Protein AF-A0A7C5DTU6-F1 (afdb_monomer_lite)

Radius of gyration: 17.17 Å; chains: 1; bounding box: 31×27×68 Å

pLDDT: mean 72.87, std 15.89, range [39.38, 89.31]

Sequence (86 aa):
MKEIEIEKVDKKEGRVRVRVGNNILTFCKKGKRVELVSRINPDAQLFDPAHQYVSSEIFKKATLKAAAILFSNKVSNRAPEQLSLF

Secondary structure (DSSP, 8-state):
---EEEEEEETTTTEEEEEETTEEEEEEEETTEEEEEEEE-TT-SS--TTTT---HHHHHHHHHHHHHHHH---------------

Structure (mmCIF, N/CA/C/O backbo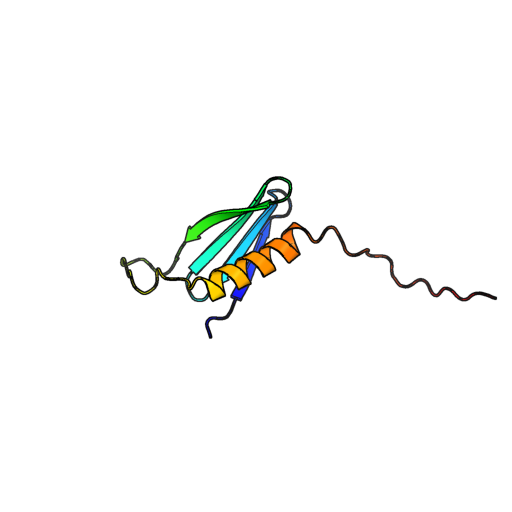ne):
data_AF-A0A7C5DTU6-F1
#
_entry.id   AF-A0A7C5DTU6-F1
#
loop_
_atom_site.group_PDB
_atom_site.id
_atom_site.type_symbol
_atom_site.label_atom_id
_atom_site.label_alt_id
_atom_site.label_comp_id
_atom_site.label_asym_id
_atom_site.label_entity_id
_atom_site.label_seq_id
_atom_site.pdbx_PDB_ins_code
_atom_site.Cartn_x
_atom_site.Cartn_y
_atom_site.Cartn_z
_atom_site.occupancy
_atom_site.B_iso_or_equiv
_atom_site.auth_seq_id
_atom_site.auth_comp_id
_atom_site.auth_asym_id
_atom_site.auth_atom_id
_atom_site.pdbx_PDB_model_num
ATOM 1 N N . MET A 1 1 ? 18.349 -3.075 1.118 1.00 55.12 1 MET A N 1
ATOM 2 C CA . MET A 1 1 ? 16.878 -3.135 1.314 1.00 55.12 1 MET A CA 1
ATOM 3 C C . MET A 1 1 ? 16.271 -1.893 0.677 1.00 55.12 1 MET A C 1
ATOM 5 O O . MET A 1 1 ? 16.877 -0.845 0.818 1.00 55.12 1 MET A O 1
ATOM 9 N N . LYS A 1 2 ? 15.133 -1.980 -0.031 1.00 63.84 2 LYS A N 1
ATOM 10 C CA . LYS A 1 2 ? 14.454 -0.766 -0.529 1.00 63.84 2 LYS A CA 1
ATOM 11 C C . LYS A 1 2 ? 13.842 -0.030 0.670 1.00 63.84 2 LYS A C 1
ATOM 13 O O . LYS A 1 2 ? 13.057 -0.636 1.402 1.00 63.84 2 LYS A O 1
ATOM 18 N N . GLU A 1 3 ? 14.227 1.223 0.890 1.00 75.12 3 GLU A N 1
ATOM 19 C CA . GLU A 1 3 ? 13.664 2.050 1.961 1.00 75.12 3 GLU A CA 1
ATOM 20 C C . GLU A 1 3 ? 12.215 2.447 1.651 1.00 75.12 3 GLU A C 1
ATOM 22 O O . GLU A 1 3 ? 11.798 2.531 0.493 1.00 75.12 3 GLU A O 1
ATOM 27 N N . ILE A 1 4 ? 11.427 2.602 2.719 1.00 83.06 4 ILE A N 1
ATOM 28 C CA . ILE A 1 4 ? 10.005 2.945 2.662 1.00 83.06 4 ILE A CA 1
ATOM 29 C C . ILE A 1 4 ? 9.836 4.326 3.285 1.00 83.06 4 ILE A C 1
ATOM 31 O O . ILE A 1 4 ? 9.914 4.453 4.516 1.00 83.06 4 ILE A O 1
ATOM 35 N N . GLU A 1 5 ? 9.545 5.311 2.447 1.00 85.81 5 GLU A N 1
ATOM 36 C CA . GLU A 1 5 ? 9.412 6.723 2.798 1.00 85.81 5 GLU A CA 1
ATOM 37 C C . GLU A 1 5 ? 7.953 7.174 2.693 1.00 85.81 5 GLU A C 1
ATOM 39 O O . GLU A 1 5 ? 7.189 6.687 1.862 1.00 85.81 5 GLU A O 1
ATOM 44 N N . ILE A 1 6 ? 7.533 8.109 3.543 1.00 85.50 6 ILE A N 1
ATOM 45 C CA . ILE A 1 6 ? 6.186 8.686 3.471 1.00 85.50 6 ILE A CA 1
ATOM 46 C C . ILE A 1 6 ? 6.280 9.942 2.613 1.00 85.50 6 ILE A C 1
ATOM 48 O O . ILE A 1 6 ? 6.911 10.912 3.013 1.00 85.50 6 ILE A O 1
ATOM 52 N N . GLU A 1 7 ? 5.637 9.932 1.451 1.00 83.62 7 GLU A N 1
ATOM 53 C CA . GLU A 1 7 ? 5.693 11.059 0.519 1.00 83.62 7 GLU A CA 1
ATOM 54 C C . GLU A 1 7 ? 4.646 12.121 0.862 1.00 83.62 7 GLU A C 1
ATOM 56 O O . GLU A 1 7 ? 4.920 13.318 0.852 1.00 83.62 7 GLU A O 1
ATOM 61 N N . LYS A 1 8 ? 3.418 11.690 1.176 1.00 84.75 8 LYS A N 1
ATOM 62 C CA . LYS A 1 8 ? 2.323 12.608 1.501 1.00 84.75 8 LYS A CA 1
ATOM 63 C C . LYS A 1 8 ? 1.276 11.937 2.375 1.00 84.75 8 LYS A C 1
ATOM 65 O O . LYS A 1 8 ? 0.931 10.777 2.167 1.00 84.75 8 LYS A O 1
ATOM 70 N N . VAL A 1 9 ? 0.704 12.695 3.303 1.00 85.56 9 VAL A N 1
ATOM 71 C CA . VAL A 1 9 ? -0.452 12.279 4.104 1.00 85.56 9 VAL A CA 1
ATOM 72 C C . V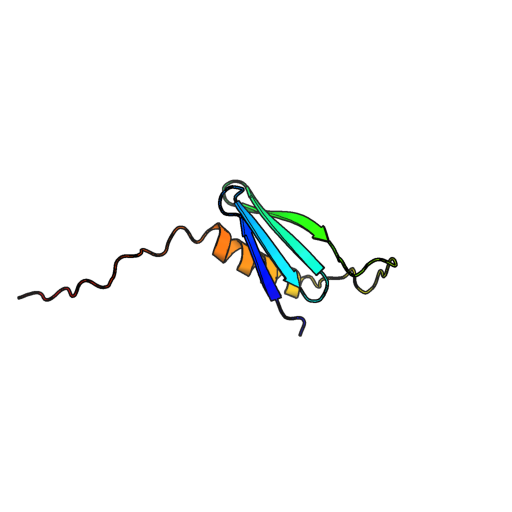AL A 1 9 ? -1.591 13.250 3.834 1.00 85.56 9 VAL A C 1
ATOM 74 O O . VAL A 1 9 ? -1.518 14.415 4.219 1.00 85.56 9 VAL A O 1
ATOM 77 N N . ASP A 1 10 ? -2.645 12.775 3.179 1.00 82.44 10 ASP A N 1
ATOM 78 C CA . ASP A 1 10 ? -3.852 13.550 2.922 1.00 82.44 10 ASP A CA 1
ATOM 79 C C . ASP A 1 10 ? -4.950 13.159 3.914 1.00 82.44 10 ASP A C 1
ATOM 81 O O . ASP A 1 10 ? -5.705 12.202 3.730 1.00 82.44 10 ASP A O 1
ATOM 85 N N . LYS A 1 11 ? -4.997 13.885 5.035 1.00 73.94 11 LYS A N 1
ATOM 86 C CA . LYS A 1 11 ? -5.901 13.571 6.151 1.00 73.94 11 LYS A CA 1
ATOM 87 C C . LYS A 1 11 ? -7.369 13.839 5.822 1.00 73.94 11 LYS A C 1
ATOM 89 O O . LYS A 1 11 ? -8.224 13.186 6.408 1.00 73.94 11 LYS A O 1
ATOM 94 N N . LYS A 1 12 ? -7.660 14.771 4.902 1.00 75.31 12 LYS A N 1
ATOM 95 C CA . LYS A 1 12 ? -9.037 15.092 4.486 1.00 75.31 12 LYS A CA 1
ATOM 96 C C . LYS A 1 12 ? -9.656 13.940 3.699 1.00 75.31 12 LYS A C 1
ATOM 98 O O . LYS A 1 12 ? -10.807 13.597 3.928 1.00 75.31 12 LYS A O 1
ATOM 103 N N . GLU A 1 13 ? -8.867 13.319 2.826 1.00 74.00 13 GLU A N 1
ATOM 104 C CA . GLU A 1 13 ? -9.307 12.184 2.008 1.00 74.00 13 GLU A CA 1
ATOM 105 C C . GLU A 1 13 ? -9.027 10.819 2.656 1.00 74.00 13 GLU A C 1
ATOM 107 O O . GLU A 1 13 ? -9.400 9.786 2.105 1.00 74.00 13 GLU A O 1
ATOM 112 N N . GLY A 1 14 ? -8.347 10.791 3.808 1.00 82.56 14 GLY A N 1
ATOM 113 C CA . GLY A 1 14 ? -7.939 9.550 4.466 1.00 82.56 14 GLY A CA 1
ATOM 114 C C . GLY A 1 14 ? -6.936 8.748 3.636 1.00 82.56 14 GLY A C 1
ATOM 115 O O . GLY A 1 14 ? -7.007 7.517 3.615 1.00 82.56 14 GLY A O 1
ATOM 116 N N . ARG A 1 15 ? -6.019 9.431 2.939 1.00 86.31 15 ARG A N 1
ATOM 117 C CA . ARG A 1 15 ? -5.038 8.824 2.030 1.00 86.31 15 ARG A CA 1
ATOM 118 C C . ARG A 1 15 ? -3.606 9.036 2.504 1.00 86.31 15 ARG A C 1
ATOM 120 O O . ARG A 1 15 ? -3.263 10.080 3.050 1.00 86.31 15 ARG A O 1
ATOM 127 N N . VAL A 1 16 ? -2.743 8.060 2.254 1.00 88.56 16 VAL A N 1
ATOM 128 C CA . VAL A 1 16 ? -1.295 8.150 2.486 1.00 88.56 16 VAL A CA 1
ATOM 129 C C . VAL A 1 16 ? -0.568 7.656 1.249 1.00 88.56 16 VAL A C 1
ATOM 131 O O . VAL A 1 16 ? -0.856 6.574 0.749 1.00 88.56 16 VAL A O 1
ATOM 134 N N . ARG A 1 17 ? 0.392 8.441 0.771 1.00 88.56 17 ARG A N 1
ATOM 135 C CA . ARG A 1 17 ? 1.321 8.066 -0.291 1.00 88.56 17 ARG A CA 1
ATOM 136 C C . ARG A 1 17 ? 2.635 7.635 0.336 1.00 88.56 17 ARG A C 1
ATOM 138 O O . ARG A 1 17 ? 3.234 8.384 1.108 1.00 88.56 17 ARG A O 1
ATOM 145 N N . VAL A 1 18 ? 3.058 6.427 0.006 1.00 87.75 18 VAL A N 1
ATOM 146 C CA . VAL A 1 18 ? 4.284 5.800 0.484 1.00 87.75 18 VAL A CA 1
ATOM 147 C C . VAL A 1 18 ? 5.166 5.515 -0.718 1.00 87.75 18 VAL A C 1
ATOM 149 O O . VAL A 1 18 ? 4.735 4.849 -1.656 1.00 87.75 18 VAL A O 1
ATOM 152 N N . ARG A 1 19 ? 6.403 5.989 -0.680 1.00 86.12 19 ARG A N 1
ATOM 153 C CA . ARG A 1 19 ? 7.423 5.700 -1.676 1.00 86.12 19 ARG A CA 1
ATOM 154 C C . ARG A 1 19 ? 8.237 4.480 -1.250 1.00 86.12 19 ARG A C 1
ATOM 156 O O . ARG A 1 19 ? 8.614 4.338 -0.090 1.00 86.12 19 ARG A O 1
ATOM 163 N N . VAL A 1 20 ? 8.461 3.574 -2.190 1.00 84.94 20 VAL A N 1
ATOM 164 C CA . VAL A 1 20 ? 9.177 2.308 -2.029 1.00 84.94 20 VAL A CA 1
ATOM 165 C C . VAL A 1 20 ? 10.138 2.164 -3.207 1.00 84.94 20 VAL A C 1
ATOM 167 O O . VAL A 1 20 ? 9.768 1.661 -4.276 1.00 84.94 20 VAL A O 1
ATOM 170 N N . GLY A 1 21 ? 11.372 2.641 -3.035 1.00 80.62 21 GLY A N 1
ATOM 171 C CA . GLY A 1 21 ? 12.246 2.924 -4.180 1.00 80.62 21 GLY A CA 1
ATOM 172 C C . GLY A 1 21 ? 11.525 3.847 -5.170 1.00 80.62 21 GLY A C 1
ATOM 173 O O . GLY A 1 21 ? 10.928 4.836 -4.763 1.00 80.62 21 GLY A O 1
ATOM 174 N N . ASN A 1 22 ? 11.470 3.472 -6.446 1.00 78.12 22 ASN A N 1
ATOM 175 C CA . ASN A 1 22 ? 10.811 4.275 -7.485 1.00 78.12 22 ASN A CA 1
ATOM 176 C C . ASN A 1 22 ? 9.290 4.038 -7.561 1.00 78.12 22 ASN A C 1
ATOM 178 O O . ASN A 1 22 ? 8.619 4.561 -8.438 1.00 78.12 22 ASN A O 1
ATOM 182 N N . ASN A 1 23 ? 8.709 3.224 -6.674 1.00 79.75 23 ASN A N 1
ATOM 183 C CA . ASN A 1 23 ? 7.263 3.000 -6.658 1.00 79.75 23 ASN A CA 1
ATOM 184 C C . ASN A 1 23 ? 6.591 3.904 -5.627 1.00 79.75 23 ASN A C 1
ATOM 186 O O . ASN A 1 23 ? 6.956 3.889 -4.458 1.00 79.75 23 ASN A O 1
ATOM 190 N N . 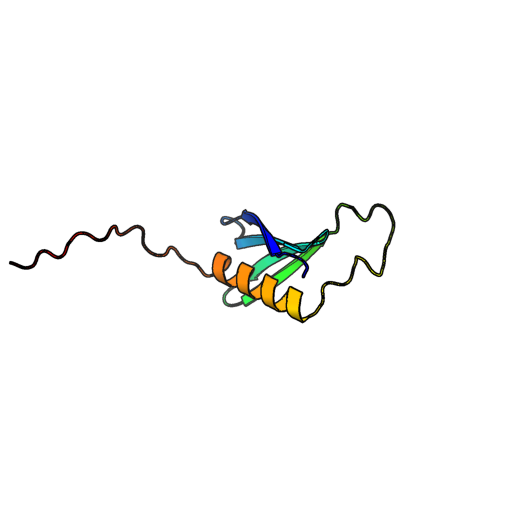ILE A 1 24 ? 5.544 4.606 -6.030 1.00 85.81 24 ILE A N 1
ATOM 191 C CA . ILE A 1 24 ? 4.642 5.357 -5.164 1.00 85.81 24 ILE A CA 1
ATOM 192 C C . ILE A 1 24 ? 3.367 4.532 -4.993 1.00 85.81 24 ILE A C 1
ATOM 194 O O . ILE A 1 24 ? 2.641 4.265 -5.951 1.00 85.81 24 ILE A O 1
ATOM 198 N N . LEU A 1 25 ? 3.097 4.117 -3.761 1.00 87.25 25 LEU A N 1
ATOM 199 C CA . LEU A 1 25 ? 1.908 3.384 -3.343 1.00 87.25 25 LEU A CA 1
ATOM 200 C C . LEU A 1 25 ? 0.967 4.335 -2.607 1.00 87.25 25 LEU A C 1
ATOM 202 O O . LEU A 1 25 ? 1.340 4.915 -1.589 1.00 87.25 25 LEU A O 1
ATOM 206 N N . THR A 1 26 ? -0.263 4.480 -3.088 1.00 87.56 26 THR A N 1
ATOM 207 C CA . THR A 1 26 ? -1.295 5.262 -2.400 1.00 87.56 26 THR A CA 1
ATOM 208 C C . THR A 1 26 ? -2.243 4.331 -1.672 1.00 87.56 26 THR A C 1
ATOM 210 O O . THR A 1 26 ? -2.951 3.537 -2.289 1.00 87.56 26 THR A O 1
ATOM 213 N N . PHE A 1 27 ? -2.295 4.476 -0.358 1.00 89.31 27 PHE A N 1
ATOM 214 C CA . PHE A 1 27 ? -3.203 3.769 0.526 1.00 89.31 27 PHE A CA 1
ATOM 215 C C . PHE A 1 27 ? -4.352 4.678 0.950 1.00 89.31 27 PHE A C 1
ATOM 217 O O . PHE A 1 27 ? -4.155 5.876 1.147 1.00 89.31 27 PHE A O 1
ATOM 224 N N . CYS A 1 28 ? -5.541 4.114 1.121 1.00 87.75 28 CYS A N 1
ATOM 225 C CA . CYS A 1 28 ? -6.721 4.821 1.604 1.00 87.75 28 CYS A CA 1
ATOM 226 C C . 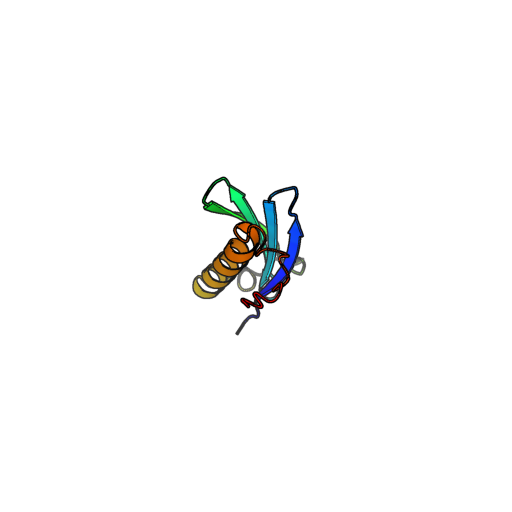CYS A 1 28 ? -7.374 4.049 2.745 1.00 87.75 28 CYS A C 1
ATOM 228 O O . CYS A 1 28 ? -7.449 2.817 2.717 1.00 87.75 28 CYS A O 1
ATOM 230 N N . LYS A 1 29 ? -7.874 4.775 3.741 1.00 85.31 29 LYS A N 1
ATOM 231 C CA . LYS A 1 29 ? -8.685 4.214 4.816 1.00 85.31 29 LYS A CA 1
ATOM 232 C C . LYS A 1 29 ? -10.130 4.065 4.344 1.00 85.31 29 LYS A C 1
ATOM 234 O O . LYS A 1 29 ? -10.809 5.057 4.097 1.00 85.31 29 LYS A O 1
ATOM 239 N N . LYS A 1 30 ? -10.628 2.830 4.300 1.00 83.31 30 LYS A N 1
ATOM 240 C CA . LYS A 1 30 ? -12.053 2.529 4.113 1.00 83.31 30 LYS A CA 1
ATOM 241 C C . LYS A 1 30 ? -12.599 1.866 5.371 1.00 83.31 30 LYS A C 1
ATOM 243 O O . LYS A 1 30 ? -12.380 0.682 5.633 1.00 83.31 30 LYS A O 1
ATOM 248 N N . GLY A 1 31 ? -13.278 2.660 6.198 1.00 80.88 31 GLY A N 1
ATOM 249 C CA . GLY A 1 31 ? -13.788 2.213 7.495 1.00 80.88 31 GLY A CA 1
ATOM 250 C C . GLY A 1 31 ? -12.665 1.713 8.413 1.00 80.88 31 GLY A C 1
ATOM 251 O O . GLY A 1 31 ? -11.801 2.488 8.827 1.00 80.88 31 GLY A O 1
ATOM 252 N N . LYS A 1 32 ? -12.683 0.409 8.730 1.00 79.94 32 LYS A N 1
ATOM 253 C CA . LYS A 1 32 ? -11.694 -0.272 9.591 1.00 79.94 32 LYS A CA 1
ATOM 254 C C . LYS A 1 32 ? -10.521 -0.900 8.820 1.00 79.94 32 LYS A C 1
ATOM 256 O O . LYS A 1 32 ? -9.701 -1.581 9.428 1.00 79.94 32 LYS A O 1
ATOM 261 N N . ARG A 1 33 ? -10.442 -0.720 7.498 1.00 82.19 33 ARG A N 1
ATOM 262 C CA . ARG A 1 33 ? -9.411 -1.330 6.641 1.00 82.19 33 ARG A CA 1
ATOM 263 C C . ARG A 1 33 ? -8.606 -0.275 5.887 1.00 82.19 33 ARG A C 1
ATOM 265 O O . ARG A 1 33 ? -9.056 0.857 5.709 1.00 82.19 33 ARG A O 1
ATOM 272 N N . VAL A 1 34 ? -7.412 -0.669 5.455 1.00 85.25 34 VAL A N 1
ATOM 273 C CA . VAL A 1 34 ? -6.561 0.101 4.544 1.00 85.25 34 VAL A CA 1
ATOM 274 C C . VAL A 1 34 ? -6.492 -0.645 3.226 1.00 85.25 34 VAL A C 1
ATOM 276 O O . VAL A 1 34 ? -6.197 -1.838 3.205 1.00 85.25 34 VAL A O 1
ATOM 279 N N . GLU A 1 35 ? -6.772 0.062 2.142 1.00 86.25 35 GLU A N 1
ATOM 280 C CA . GLU A 1 35 ? -6.742 -0.469 0.784 1.00 86.25 35 GLU A CA 1
ATOM 281 C C . GLU A 1 35 ? -5.677 0.257 -0.031 1.00 86.25 35 GLU A C 1
ATOM 283 O O . GLU A 1 35 ? -5.484 1.465 0.122 1.00 86.25 35 GLU A O 1
ATOM 288 N N . LEU A 1 36 ? -4.998 -0.473 -0.915 1.00 86.50 36 LEU A N 1
ATOM 289 C CA . LEU A 1 36 ? -4.162 0.130 -1.946 1.00 86.50 36 LEU A CA 1
ATOM 290 C C . LEU A 1 36 ? -5.078 0.653 -3.059 1.00 86.50 36 LEU A C 1
ATOM 292 O O . LEU A 1 36 ? -5.840 -0.113 -3.639 1.00 86.50 36 LEU A O 1
ATOM 296 N N . VAL A 1 37 ? -5.001 1.948 -3.354 1.00 84.56 37 VAL A N 1
ATOM 297 C CA . VAL A 1 37 ? -5.854 2.614 -4.353 1.00 84.56 37 VAL A CA 1
ATOM 298 C C . VAL A 1 37 ? -5.094 2.912 -5.635 1.00 84.56 37 VAL A C 1
ATOM 300 O O . VAL A 1 37 ? -5.676 2.887 -6.714 1.00 84.56 37 VAL A O 1
ATOM 303 N N . SER A 1 38 ? -3.794 3.183 -5.545 1.00 81.12 38 SER A N 1
ATOM 304 C CA . SER A 1 38 ? -2.974 3.346 -6.739 1.00 81.12 38 SER A CA 1
ATOM 305 C C . SER A 1 38 ? -1.529 2.955 -6.502 1.00 81.12 38 SER A C 1
ATOM 307 O O . SER A 1 38 ? -1.010 3.017 -5.384 1.00 81.12 38 SER A O 1
ATOM 309 N N . ARG A 1 39 ? -0.884 2.563 -7.595 1.00 79.88 39 ARG A N 1
ATOM 310 C CA . ARG A 1 39 ? 0.544 2.316 -7.674 1.00 79.88 39 ARG A CA 1
ATOM 311 C C . ARG A 1 39 ? 1.073 3.008 -8.918 1.00 79.88 39 ARG A C 1
ATOM 313 O O . ARG A 1 39 ? 0.582 2.748 -10.010 1.00 79.88 39 ARG A O 1
ATOM 320 N N . ILE A 1 40 ? 2.054 3.880 -8.740 1.00 78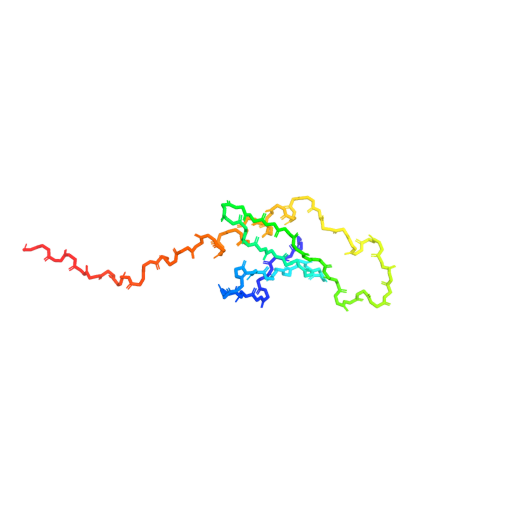.75 40 ILE A N 1
ATOM 321 C CA . ILE A 1 40 ? 2.650 4.675 -9.814 1.00 78.75 40 ILE A CA 1
ATOM 322 C C . ILE A 1 40 ? 4.164 4.524 -9.717 1.00 78.75 40 ILE A C 1
ATOM 324 O O . ILE A 1 40 ? 4.705 4.540 -8.618 1.00 78.75 40 ILE A O 1
ATOM 328 N N . ASN A 1 41 ? 4.853 4.386 -10.843 1.00 73.69 41 ASN A N 1
ATOM 329 C CA . ASN A 1 41 ? 6.301 4.551 -10.908 1.00 73.69 41 ASN A CA 1
ATOM 330 C C . ASN A 1 41 ? 6.574 5.758 -11.820 1.00 73.69 41 ASN A C 1
ATOM 332 O O . ASN A 1 41 ? 6.405 5.616 -13.029 1.00 73.69 41 ASN A O 1
ATOM 336 N N . PRO A 1 42 ? 6.896 6.945 -11.273 1.00 68.69 42 PRO A N 1
ATOM 337 C CA . PRO A 1 42 ? 7.071 8.160 -12.070 1.00 68.69 42 PRO A CA 1
ATOM 338 C C . PRO A 1 42 ? 8.246 8.070 -13.053 1.00 68.69 42 PRO A C 1
ATOM 340 O O . PRO A 1 42 ? 8.226 8.761 -14.068 1.00 68.69 42 PRO A O 1
ATOM 343 N N . ASP A 1 43 ? 9.211 7.182 -12.801 1.00 66.81 43 ASP A N 1
ATOM 344 C CA . ASP A 1 43 ? 10.369 6.969 -13.674 1.00 66.81 43 ASP A CA 1
ATOM 345 C C . ASP A 1 43 ? 10.106 5.909 -14.755 1.00 66.81 43 ASP A C 1
ATOM 347 O O . ASP A 1 43 ? 10.932 5.698 -15.642 1.00 66.81 43 ASP A O 1
ATOM 351 N N . ALA A 1 44 ? 8.948 5.239 -14.722 1.00 66.19 44 ALA A N 1
ATOM 352 C CA . ALA A 1 44 ? 8.532 4.311 -15.767 1.00 66.19 44 ALA A CA 1
ATOM 353 C C . ALA A 1 44 ? 8.012 5.079 -16.998 1.00 66.19 44 ALA A C 1
ATOM 355 O O . ALA A 1 44 ? 6.850 4.959 -17.374 1.00 66.19 44 ALA A O 1
ATOM 356 N N . GLN A 1 45 ? 8.872 5.878 -17.636 1.00 53.81 45 GLN A N 1
ATOM 357 C CA . GLN A 1 45 ? 8.637 6.348 -19.011 1.00 53.81 45 GLN A CA 1
ATOM 358 C C . GLN A 1 45 ? 8.860 5.227 -20.044 1.00 53.81 45 GLN A C 1
ATOM 360 O O . GLN A 1 45 ? 8.391 5.322 -21.173 1.00 53.81 45 GLN A O 1
ATOM 365 N N . LEU A 1 46 ? 9.511 4.132 -19.642 1.00 52.66 46 LEU A N 1
ATOM 366 C CA . LEU A 1 46 ? 9.666 2.894 -20.399 1.00 52.66 46 LEU A CA 1
ATOM 367 C C . LEU A 1 46 ? 9.176 1.742 -19.516 1.00 52.66 46 LEU A C 1
ATOM 369 O O . LEU A 1 46 ? 9.530 1.653 -18.341 1.00 52.66 46 LEU A O 1
ATOM 373 N N . PHE A 1 47 ? 8.300 0.898 -20.055 1.00 46.53 47 PHE A N 1
ATOM 374 C CA . PHE A 1 47 ? 7.718 -0.239 -19.348 1.00 46.53 47 PHE A CA 1
ATOM 375 C C . PHE A 1 47 ? 8.823 -1.211 -18.902 1.00 46.53 47 PHE A C 1
ATOM 377 O O . PHE A 1 47 ? 9.319 -2.002 -19.699 1.00 46.53 47 PHE A O 1
ATOM 384 N N . ASP A 1 48 ? 9.206 -1.145 -17.626 1.00 53.19 48 ASP A N 1
ATOM 385 C CA . ASP A 1 48 ? 10.152 -2.072 -17.006 1.00 53.19 48 ASP A CA 1
ATOM 386 C C . ASP A 1 48 ? 9.400 -3.036 -16.062 1.00 53.19 48 ASP A C 1
ATOM 388 O O . ASP A 1 48 ? 8.984 -2.643 -14.959 1.00 53.19 48 ASP A O 1
ATOM 392 N N . PRO A 1 49 ? 9.202 -4.303 -16.468 1.00 53.50 49 PRO A N 1
ATOM 393 C CA . PRO A 1 49 ? 8.488 -5.293 -15.665 1.00 53.50 49 PRO A CA 1
ATOM 394 C C . PRO A 1 49 ? 9.234 -5.684 -14.375 1.00 53.50 49 PRO A C 1
ATOM 396 O O . PRO A 1 49 ? 8.591 -6.115 -13.415 1.00 53.50 49 PRO A O 1
ATOM 399 N N . ALA A 1 50 ? 10.556 -5.491 -14.291 1.00 53.69 50 ALA A N 1
ATOM 400 C CA . ALA A 1 50 ? 11.348 -5.784 -13.093 1.00 53.69 50 ALA A CA 1
ATOM 401 C C . ALA A 1 50 ? 11.227 -4.669 -12.037 1.00 53.69 50 ALA A C 1
ATOM 403 O O . ALA A 1 50 ? 11.138 -4.937 -10.832 1.00 53.69 50 ALA A O 1
ATOM 404 N N . HIS A 1 51 ? 11.131 -3.408 -12.467 1.00 54.94 51 HIS A N 1
ATOM 405 C CA . HIS A 1 51 ? 10.918 -2.262 -11.569 1.00 54.94 51 HIS A CA 1
ATOM 406 C C . HIS A 1 51 ? 9.467 -2.130 -11.071 1.00 54.94 51 HIS A C 1
ATOM 408 O O . HIS A 1 51 ? 9.202 -1.466 -10.057 1.00 54.94 51 HIS A O 1
ATOM 414 N N . GLN A 1 52 ? 8.537 -2.838 -11.714 1.00 58.34 52 GLN A N 1
ATOM 415 C CA . GLN A 1 52 ? 7.153 -3.010 -11.277 1.00 58.34 52 GLN A CA 1
ATOM 416 C C . GLN A 1 52 ? 6.960 -4.119 -10.234 1.00 58.34 52 GLN A C 1
ATOM 418 O O . GLN A 1 52 ? 5.821 -4.397 -9.857 1.00 58.34 52 GLN A O 1
ATOM 423 N N . TYR A 1 53 ? 8.005 -4.689 -9.631 1.00 65.62 53 TYR A N 1
ATOM 424 C CA . TYR A 1 53 ? 7.823 -5.639 -8.526 1.00 65.62 53 TYR A CA 1
ATOM 425 C C . TYR A 1 53 ? 8.180 -5.022 -7.162 1.00 65.62 53 TYR A C 1
ATOM 427 O O . TYR A 1 53 ? 9.337 -4.728 -6.848 1.00 65.62 53 TYR A O 1
ATOM 435 N N . VAL A 1 54 ? 7.156 -4.801 -6.330 1.00 71.00 54 VAL A N 1
ATOM 436 C CA . VAL A 1 54 ? 7.325 -4.595 -4.884 1.00 71.00 54 VAL A CA 1
ATOM 437 C C . VAL A 1 54 ? 7.130 -5.967 -4.258 1.00 71.00 54 VAL A C 1
ATOM 439 O O . VAL A 1 54 ? 6.070 -6.566 -4.425 1.00 71.00 54 VAL A O 1
ATOM 442 N N . SER A 1 55 ? 8.149 -6.486 -3.568 1.00 78.25 55 SER A N 1
ATOM 443 C CA . SER A 1 55 ? 8.027 -7.791 -2.918 1.00 78.25 55 SER A CA 1
ATOM 444 C C . SER A 1 55 ? 6.920 -7.767 -1.862 1.00 78.25 55 SER A C 1
ATOM 446 O O . SER A 1 55 ? 6.650 -6.732 -1.244 1.00 78.25 55 SER A O 1
ATOM 448 N N . SER A 1 56 ? 6.294 -8.919 -1.624 1.00 79.19 56 SER A N 1
ATOM 449 C CA . SER A 1 56 ? 5.213 -9.067 -0.642 1.00 79.19 56 SER A CA 1
ATOM 450 C C . SER A 1 56 ? 5.619 -8.590 0.757 1.00 79.19 56 SER A C 1
ATOM 452 O O . SER A 1 56 ? 4.824 -7.961 1.454 1.00 79.19 56 SER A O 1
ATOM 454 N N . GLU A 1 57 ? 6.873 -8.815 1.153 1.00 83.25 57 GLU A N 1
ATOM 455 C CA . GLU A 1 57 ? 7.411 -8.364 2.437 1.00 83.25 57 GLU A CA 1
ATOM 456 C C . GLU A 1 57 ? 7.465 -6.832 2.540 1.00 83.25 57 GLU A C 1
ATOM 458 O O . GLU A 1 57 ? 7.019 -6.246 3.530 1.00 83.25 57 GLU A O 1
ATOM 463 N N . ILE A 1 58 ? 7.971 -6.168 1.498 1.00 82.69 58 ILE A N 1
ATOM 464 C CA . ILE A 1 58 ? 8.073 -4.707 1.459 1.00 82.69 58 ILE A CA 1
ATOM 465 C C . ILE A 1 58 ? 6.676 -4.092 1.372 1.00 82.69 58 ILE A C 1
ATOM 467 O O . ILE A 1 58 ? 6.385 -3.124 2.075 1.00 82.69 58 ILE A O 1
ATOM 471 N N . PHE A 1 59 ? 5.784 -4.687 0.578 1.00 83.06 59 PHE A N 1
ATOM 472 C CA . PHE A 1 59 ? 4.389 -4.272 0.498 1.00 83.06 59 PHE A CA 1
ATOM 473 C C . PHE A 1 59 ? 3.691 -4.364 1.860 1.00 83.06 59 PHE A C 1
ATOM 475 O O . PHE A 1 59 ? 3.013 -3.422 2.278 1.00 83.06 59 PHE A O 1
ATOM 482 N N . LYS A 1 60 ? 3.906 -5.461 2.596 1.00 85.81 60 LYS A N 1
ATOM 483 C CA . LYS A 1 60 ? 3.371 -5.643 3.951 1.00 85.81 60 LYS A CA 1
ATOM 484 C C . LYS A 1 60 ? 3.906 -4.572 4.903 1.00 85.81 60 LYS A C 1
ATOM 486 O O . LYS A 1 60 ? 3.118 -3.944 5.608 1.00 85.81 60 LYS A O 1
ATOM 491 N N . LYS A 1 61 ? 5.214 -4.296 4.881 1.00 87.31 61 LYS A N 1
ATOM 492 C CA . LYS A 1 61 ? 5.836 -3.222 5.680 1.00 87.31 61 LYS A CA 1
ATOM 493 C C . LYS A 1 61 ? 5.275 -1.835 5.327 1.00 87.31 61 LYS A C 1
ATOM 495 O O . LYS A 1 61 ? 4.959 -1.063 6.230 1.00 87.31 61 LYS A O 1
ATOM 500 N N . ALA A 1 62 ? 5.091 -1.532 4.041 1.00 86.31 62 ALA A N 1
ATOM 501 C CA . ALA A 1 62 ? 4.515 -0.268 3.575 1.00 86.31 62 ALA A CA 1
ATOM 502 C C . ALA A 1 62 ? 3.051 -0.111 4.009 1.00 86.31 62 ALA A C 1
ATOM 504 O O . ALA A 1 62 ? 2.660 0.947 4.498 1.00 86.31 62 ALA A O 1
ATOM 505 N N . THR A 1 63 ? 2.271 -1.189 3.912 1.00 86.50 63 THR A N 1
ATOM 506 C CA . THR A 1 63 ? 0.870 -1.226 4.351 1.00 86.50 63 THR A CA 1
ATOM 507 C C . THR A 1 63 ? 0.756 -1.003 5.858 1.00 86.50 63 THR A C 1
ATOM 509 O O . THR A 1 63 ? -0.080 -0.217 6.294 1.00 86.50 63 THR A O 1
ATOM 512 N N . LEU A 1 64 ? 1.622 -1.632 6.662 1.00 87.69 64 LEU A N 1
ATOM 513 C CA . LEU A 1 64 ? 1.655 -1.429 8.115 1.00 87.69 64 LEU A CA 1
ATOM 514 C C . LEU A 1 64 ? 2.004 0.018 8.483 1.00 87.69 64 LEU A C 1
ATOM 516 O O . LEU A 1 64 ? 1.326 0.606 9.325 1.00 87.69 64 LEU A O 1
ATOM 520 N N . LYS A 1 65 ? 3.004 0.622 7.823 1.00 86.50 65 LYS A N 1
ATOM 521 C CA . LYS A 1 65 ? 3.337 2.045 8.016 1.00 86.50 65 LYS A CA 1
ATOM 522 C C . LYS A 1 65 ? 2.165 2.959 7.639 1.00 86.50 65 LYS A C 1
ATOM 524 O O . LYS A 1 65 ? 1.820 3.855 8.404 1.00 86.50 65 LYS A O 1
ATOM 529 N N . ALA A 1 66 ? 1.521 2.718 6.496 1.00 85.81 66 ALA A N 1
ATOM 530 C CA . ALA A 1 66 ? 0.359 3.495 6.067 1.00 85.81 66 ALA A CA 1
ATOM 531 C C . ALA A 1 66 ? -0.818 3.352 7.044 1.00 85.81 66 ALA A C 1
ATOM 533 O O . ALA A 1 66 ? -1.446 4.346 7.403 1.00 85.81 66 ALA A O 1
ATOM 534 N N . ALA A 1 67 ? -1.079 2.136 7.527 1.00 85.69 67 ALA A N 1
ATOM 535 C CA . ALA A 1 67 ? -2.105 1.866 8.525 1.00 85.69 67 ALA A CA 1
ATOM 536 C C . ALA A 1 67 ? -1.817 2.577 9.850 1.00 85.69 67 ALA A C 1
ATOM 538 O O . ALA A 1 67 ? -2.718 3.211 10.393 1.00 85.69 67 ALA A O 1
ATOM 539 N N . ALA A 1 68 ? -0.571 2.555 10.331 1.00 86.44 68 ALA A N 1
ATOM 540 C CA . ALA A 1 68 ? -0.185 3.284 11.534 1.00 86.44 68 ALA A CA 1
ATOM 541 C C . ALA A 1 68 ? -0.508 4.782 11.415 1.00 86.44 68 ALA A C 1
ATOM 543 O O . ALA A 1 68 ? -1.031 5.363 12.353 1.00 86.44 68 ALA A O 1
ATOM 544 N N . ILE A 1 69 ? -0.289 5.399 10.251 1.00 85.19 69 ILE A N 1
ATOM 545 C CA . ILE A 1 69 ? -0.582 6.825 10.025 1.00 85.19 69 ILE A CA 1
ATOM 546 C C . ILE A 1 69 ? -2.089 7.084 9.887 1.00 85.19 69 ILE A C 1
ATOM 548 O O . ILE A 1 69 ? -2.608 8.039 10.459 1.00 85.19 69 ILE A O 1
ATOM 552 N N . LEU A 1 70 ? -2.803 6.240 9.137 1.00 83.12 70 LEU A N 1
ATOM 553 C CA . LEU A 1 70 ? -4.238 6.393 8.855 1.00 83.12 70 LEU A CA 1
ATOM 554 C C . LEU A 1 70 ? -5.137 6.071 10.060 1.00 83.12 70 LEU A C 1
ATOM 556 O O . LEU A 1 70 ? -6.251 6.598 10.182 1.00 83.12 70 LEU A O 1
ATOM 560 N N . PHE A 1 71 ? -4.677 5.183 10.940 1.00 82.06 71 PHE A N 1
ATOM 561 C CA . PHE A 1 71 ? -5.362 4.815 12.179 1.00 82.06 71 PHE A CA 1
ATOM 562 C C . PHE A 1 71 ? -4.767 5.470 13.423 1.00 82.06 71 PHE A C 1
ATOM 564 O O . PHE A 1 71 ? -5.390 5.375 14.479 1.00 82.06 71 PHE A O 1
ATOM 571 N N . SER A 1 72 ? -3.646 6.191 13.306 1.00 75.44 72 SER A N 1
ATOM 572 C CA . SER A 1 72 ? -3.199 7.154 14.315 1.00 75.44 72 SER A CA 1
ATOM 573 C C . SER A 1 72 ? -4.195 8.317 14.365 1.00 75.44 72 SER A C 1
ATOM 575 O O . SER A 1 72 ? -4.012 9.401 13.809 1.00 75.44 72 SER A O 1
ATOM 577 N N . ASN A 1 73 ? -5.320 8.066 15.031 1.00 55.84 73 ASN A N 1
ATOM 578 C CA . ASN A 1 73 ? -6.075 9.113 15.688 1.00 55.84 73 ASN A CA 1
ATOM 579 C C . ASN A 1 73 ? -5.134 9.702 16.733 1.00 55.84 73 ASN A C 1
ATOM 581 O O . ASN A 1 73 ? -4.755 8.977 17.646 1.00 55.84 73 ASN A O 1
ATOM 585 N N . LYS A 1 74 ? -4.750 10.975 16.551 1.00 51.81 74 LYS A N 1
ATOM 586 C CA . LYS A 1 74 ? -4.124 11.863 17.546 1.00 51.81 74 LYS A CA 1
ATOM 587 C C . LYS A 1 74 ? -3.705 11.121 18.824 1.00 51.81 74 LYS A C 1
ATOM 589 O O . LYS A 1 74 ? -4.517 10.986 19.739 1.00 51.81 74 LYS A O 1
ATOM 594 N N . VAL A 1 75 ? -2.439 10.710 18.926 1.00 43.03 75 VAL A N 1
ATOM 595 C CA . VAL A 1 75 ? -1.844 10.613 20.261 1.00 43.03 75 VAL A CA 1
ATOM 596 C C . VAL A 1 75 ? -1.874 12.038 20.796 1.00 43.03 75 VAL A C 1
ATOM 598 O O . VAL A 1 75 ? -1.194 12.925 20.293 1.00 43.03 75 VAL A O 1
ATOM 601 N N . SER A 1 76 ? -2.840 12.249 21.680 1.00 39.38 76 SER A N 1
ATOM 602 C CA . SER A 1 76 ? -3.027 13.358 22.594 1.00 39.38 76 SER A CA 1
ATOM 603 C C . SER A 1 76 ? -1.866 14.362 22.632 1.00 39.38 76 SER A C 1
ATOM 605 O O . SER A 1 76 ? -0.833 14.092 23.231 1.00 39.38 76 SER A O 1
ATOM 607 N N . ASN A 1 77 ? -2.098 15.574 22.120 1.00 40.53 77 ASN A N 1
ATOM 608 C CA . ASN A 1 77 ? -1.433 16.792 22.600 1.00 40.53 77 ASN A CA 1
ATOM 609 C C . ASN A 1 77 ? -1.943 17.117 24.024 1.00 40.53 77 ASN A C 1
ATOM 611 O O . ASN A 1 77 ? -2.448 18.205 24.286 1.00 40.53 77 ASN A O 1
ATOM 615 N N . ARG A 1 78 ? -1.870 16.158 24.951 1.00 39.72 78 ARG A N 1
ATOM 616 C CA . ARG A 1 78 ? -1.790 16.493 26.370 1.00 39.72 78 ARG A CA 1
ATOM 617 C C . ARG A 1 78 ? -0.313 16.427 26.668 1.00 39.72 78 ARG A C 1
ATOM 619 O O . ARG A 1 78 ? 0.265 15.343 26.698 1.00 39.72 78 ARG A O 1
ATOM 626 N N . ALA A 1 79 ? 0.278 17.609 26.806 1.00 46.22 79 ALA A N 1
ATOM 627 C CA . ALA A 1 79 ? 1.496 17.755 27.573 1.00 46.22 79 A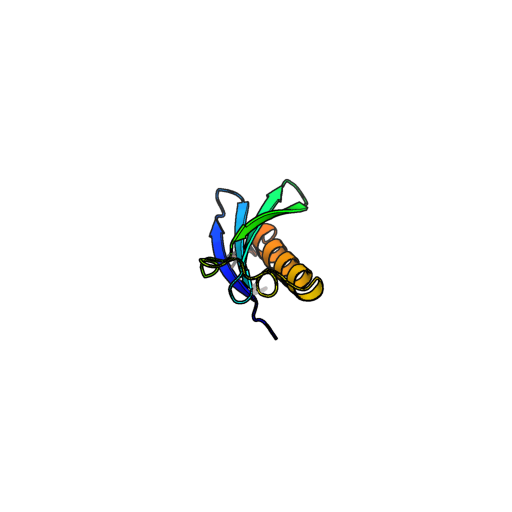LA A CA 1
ATOM 628 C C . ALA A 1 79 ? 1.359 16.921 28.862 1.00 46.22 79 ALA A C 1
ATOM 630 O O . ALA A 1 79 ? 0.244 16.813 29.389 1.00 46.22 79 ALA A O 1
ATOM 631 N N . PRO A 1 80 ? 2.438 16.310 29.366 1.00 44.84 80 PRO A N 1
ATOM 632 C CA . PRO A 1 80 ? 2.423 15.802 30.721 1.00 44.84 80 PRO A CA 1
ATOM 633 C C . PRO A 1 80 ? 2.303 17.022 31.642 1.00 44.84 80 PRO A C 1
ATOM 635 O O . PRO A 1 80 ? 3.305 17.602 32.048 1.00 44.84 80 PRO A O 1
ATOM 638 N N . GLU A 1 81 ? 1.075 17.463 31.927 1.00 46.28 81 GLU A N 1
ATOM 639 C CA . GLU A 1 81 ? 0.830 18.227 33.139 1.00 46.28 81 GLU A CA 1
ATOM 640 C C . GLU A 1 81 ? 1.260 17.309 34.272 1.00 46.28 81 GLU A C 1
ATOM 642 O O . GLU A 1 81 ? 0.727 16.212 34.463 1.00 46.28 81 GLU A O 1
ATOM 647 N N . GLN A 1 82 ? 2.334 17.737 34.925 1.00 45.72 82 GLN A N 1
ATOM 648 C CA . GLN A 1 82 ? 2.837 17.176 36.155 1.00 45.72 82 GLN A CA 1
ATOM 649 C C . GLN A 1 82 ? 1.647 16.937 37.083 1.00 45.72 82 GLN A C 1
ATOM 651 O O . GLN A 1 82 ? 1.051 17.875 37.605 1.00 45.72 82 GLN A O 1
ATOM 656 N N . LEU A 1 83 ? 1.312 15.670 37.312 1.00 46.19 83 LEU A N 1
ATOM 657 C CA . LEU A 1 83 ? 0.599 15.277 38.515 1.00 46.19 83 LEU A CA 1
ATOM 658 C C . LEU A 1 83 ? 1.584 15.440 39.679 1.00 46.19 83 LEU A C 1
ATOM 660 O O . LEU A 1 83 ? 2.175 14.468 40.145 1.00 46.19 83 LEU A O 1
ATOM 664 N N . SER A 1 84 ? 1.798 16.681 40.120 1.00 41.03 84 SER A N 1
ATOM 665 C CA . SER A 1 84 ? 2.235 16.954 41.486 1.00 41.03 84 SER A CA 1
ATOM 666 C C . SER A 1 84 ? 1.017 16.734 42.383 1.00 41.03 84 SER A C 1
ATOM 668 O O . SER A 1 84 ? 0.206 17.634 42.598 1.00 41.03 84 SER A O 1
ATOM 670 N N . LEU A 1 85 ? 0.838 15.489 42.819 1.00 46.00 85 LEU A N 1
ATOM 671 C CA . LEU A 1 85 ? 0.044 15.180 44.001 1.00 46.00 85 LEU A CA 1
ATOM 672 C C . LEU A 1 85 ? 0.837 15.682 45.213 1.00 46.00 85 LEU A C 1
ATOM 674 O O . LEU A 1 85 ? 1.988 15.284 45.350 1.00 46.00 85 LEU A O 1
ATOM 678 N N . PHE A 1 86 ? 0.192 16.568 45.980 1.00 48.25 86 PHE A N 1
ATOM 679 C CA . PHE A 1 86 ? 0.426 16.961 47.379 1.00 48.25 86 PHE A CA 1
ATOM 680 C C . PHE A 1 86 ? 1.846 16.854 47.949 1.00 48.25 86 PHE A C 1
ATOM 682 O O . PHE A 1 86 ? 2.344 15.724 48.141 1.00 48.25 86 PHE A O 1
#

Foldseek 3Di:
DFDKAWPDQDLVQLWTWIDGPQKTWIWHDDDLDIDTDDIDRPPPPDDDPVVPDDDPVNVVVNRVVSCCVSVPPDPDPPDPPDPPDD